Protein AF-Q7NQJ8-F1 (afdb_monomer_lite)

Structure (mmCIF, N/CA/C/O backbone):
data_AF-Q7NQJ8-F1
#
_entry.id   AF-Q7NQJ8-F1
#
loop_
_atom_site.group_PDB
_atom_site.id
_atom_site.type_symbol
_atom_site.label_atom_id
_atom_site.label_alt_id
_atom_site.label_comp_id
_atom_site.label_asym_id
_atom_site.label_entity_id
_atom_site.label_seq_id
_atom_site.pdbx_PDB_ins_code
_atom_site.Cartn_x
_atom_site.Cartn_y
_atom_site.Cartn_z
_atom_site.occupancy
_atom_site.B_iso_or_equiv
_atom_site.auth_seq_id
_atom_site.auth_comp_id
_atom_site.auth_asym_id
_atom_site.auth_atom_id
_atom_site.pdbx_PDB_model_num
ATOM 1 N N . MET A 1 1 ? -1.645 -11.258 14.894 1.00 43.47 1 MET A N 1
ATOM 2 C CA . MET A 1 1 ? -0.424 -10.487 14.584 1.00 43.47 1 MET A CA 1
ATOM 3 C C . MET A 1 1 ? -0.309 -10.428 13.069 1.00 43.47 1 MET A C 1
ATOM 5 O O . MET A 1 1 ? -0.039 -11.454 12.462 1.00 43.47 1 MET A O 1
ATOM 9 N N . THR A 1 2 ? -0.639 -9.294 12.450 1.00 52.19 2 THR A N 1
ATOM 10 C CA . THR A 1 2 ? -0.642 -9.164 10.982 1.00 52.19 2 THR A CA 1
ATOM 11 C C . THR A 1 2 ? 0.553 -8.316 10.576 1.00 52.19 2 THR A C 1
ATOM 13 O O . THR A 1 2 ? 0.562 -7.114 10.825 1.00 52.19 2 THR A O 1
ATOM 16 N N . GLN A 1 3 ? 1.571 -8.949 9.995 1.00 49.62 3 GLN A N 1
ATOM 17 C CA . GLN A 1 3 ? 2.757 -8.264 9.489 1.00 49.62 3 GLN A CA 1
ATOM 18 C C . GLN A 1 3 ? 2.508 -7.860 8.034 1.00 49.62 3 GLN A C 1
ATOM 20 O O . GLN A 1 3 ? 2.208 -8.704 7.192 1.00 49.62 3 GLN A O 1
ATOM 25 N N . ALA A 1 4 ? 2.625 -6.569 7.732 1.00 58.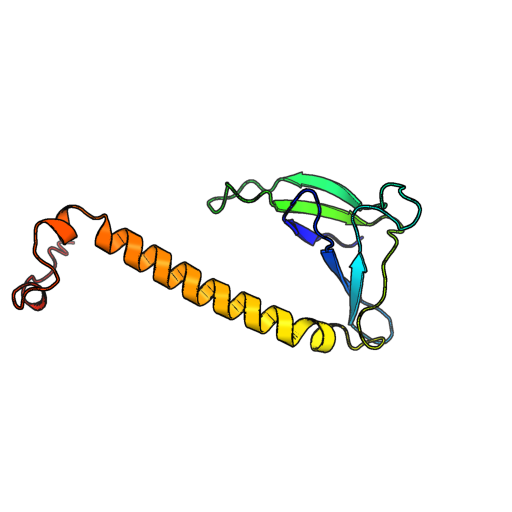66 4 ALA A N 1
ATOM 26 C CA . ALA A 1 4 ? 2.480 -6.048 6.375 1.00 58.66 4 ALA A CA 1
ATOM 27 C C . ALA A 1 4 ? 3.686 -5.177 6.003 1.00 58.66 4 ALA A C 1
ATOM 29 O O . ALA A 1 4 ? 4.263 -4.505 6.859 1.00 58.66 4 ALA A O 1
ATOM 30 N N . ALA A 1 5 ? 4.071 -5.209 4.725 1.00 57.00 5 ALA A N 1
ATOM 31 C CA . ALA A 1 5 ? 5.080 -4.317 4.166 1.00 57.00 5 ALA A CA 1
ATOM 32 C C . ALA A 1 5 ? 4.384 -3.072 3.605 1.00 57.00 5 ALA A C 1
ATOM 34 O O . ALA A 1 5 ? 3.651 -3.182 2.624 1.00 57.00 5 ALA A O 1
ATOM 35 N N . ILE A 1 6 ? 4.578 -1.909 4.231 1.00 64.62 6 ILE A N 1
ATOM 36 C CA . ILE A 1 6 ? 3.776 -0.713 3.932 1.00 64.62 6 ILE A CA 1
ATOM 37 C C . ILE A 1 6 ? 4.689 0.467 3.557 1.00 64.62 6 ILE A C 1
ATOM 39 O O . ILE A 1 6 ? 5.687 0.703 4.246 1.00 64.62 6 ILE A O 1
ATOM 43 N N . PRO A 1 7 ? 4.395 1.198 2.462 1.00 60.03 7 PRO A N 1
ATOM 44 C CA . PRO A 1 7 ? 5.085 2.441 2.152 1.00 60.03 7 PRO A CA 1
ATOM 45 C C . PRO A 1 7 ? 4.768 3.523 3.192 1.00 60.03 7 PRO A C 1
ATOM 47 O O . PRO A 1 7 ? 3.625 3.725 3.590 1.00 60.03 7 PRO A O 1
ATOM 50 N N . LEU A 1 8 ? 5.800 4.232 3.637 1.00 60.41 8 LEU A N 1
ATOM 51 C CA . LEU A 1 8 ? 5.707 5.288 4.637 1.00 60.41 8 LEU A CA 1
ATOM 52 C C . LEU A 1 8 ? 5.738 6.660 3.961 1.00 60.41 8 LEU A C 1
ATOM 54 O O . LEU A 1 8 ? 6.780 7.317 3.940 1.00 60.41 8 LEU A O 1
ATOM 58 N N . SER A 1 9 ? 4.598 7.141 3.465 1.00 58.97 9 SER A N 1
ATOM 59 C CA . SER A 1 9 ? 4.420 8.584 3.258 1.00 58.97 9 SER A CA 1
ATOM 60 C C . SER A 1 9 ? 3.752 9.224 4.475 1.00 58.97 9 SER A C 1
ATOM 62 O O . SER A 1 9 ? 3.029 8.596 5.251 1.00 58.97 9 SER A O 1
ATOM 64 N N . LYS A 1 10 ? 4.075 10.498 4.724 1.00 51.50 10 LYS A N 1
ATOM 65 C CA . LYS A 1 10 ? 3.760 11.183 5.989 1.00 51.50 10 LYS A CA 1
ATOM 66 C C . LYS A 1 10 ? 2.263 11.437 6.210 1.00 51.50 10 LYS A C 1
ATOM 68 O O . LYS A 1 10 ? 1.907 11.853 7.312 1.00 51.50 10 LYS A O 1
ATOM 73 N N . ARG A 1 11 ? 1.400 11.224 5.212 1.00 57.28 11 ARG A N 1
ATOM 74 C CA . ARG A 1 11 ? -0.023 11.601 5.287 1.00 57.28 11 ARG A CA 1
ATOM 75 C C . ARG A 1 11 ? -1.005 10.562 4.769 1.00 57.28 11 ARG A C 1
ATOM 77 O O . ARG A 1 11 ? -2.198 10.751 4.981 1.00 57.28 11 ARG A O 1
ATOM 84 N N . GLU A 1 12 ? -0.548 9.505 4.110 1.00 65.06 12 GLU A N 1
ATOM 85 C CA . GLU A 1 12 ? -1.480 8.604 3.443 1.00 65.06 12 GLU A CA 1
ATOM 86 C C . GLU A 1 12 ? -1.988 7.476 4.351 1.00 65.06 12 GLU A C 1
ATOM 88 O O . GLU A 1 12 ? -1.236 6.912 5.153 1.00 65.06 12 GLU A O 1
ATOM 93 N N . PRO A 1 13 ? -3.293 7.189 4.271 1.00 68.38 13 PRO A N 1
ATOM 94 C CA . PRO A 1 13 ? -3.908 6.061 4.942 1.00 68.38 13 PRO A CA 1
ATOM 95 C C . PRO A 1 13 ? -3.560 4.752 4.235 1.00 68.38 13 PRO A C 1
ATOM 97 O O . PRO A 1 13 ? -3.194 4.738 3.060 1.00 68.38 13 PRO A O 1
ATOM 100 N N . VAL A 1 14 ? -3.707 3.642 4.952 1.00 80.81 14 VAL A N 1
ATOM 101 C CA . VAL A 1 14 ? -3.335 2.320 4.448 1.00 80.81 14 VAL A CA 1
ATOM 102 C C . VAL A 1 14 ? -4.559 1.418 4.407 1.00 80.81 14 VAL A C 1
ATOM 104 O O . VAL A 1 14 ? -5.377 1.430 5.327 1.00 80.81 14 VAL A O 1
ATOM 107 N N . LEU A 1 15 ? -4.674 0.628 3.339 1.00 81.06 15 LEU A N 1
ATOM 108 C CA . LEU A 1 15 ? -5.638 -0.462 3.261 1.00 81.06 15 LEU A CA 1
ATOM 109 C C . LEU A 1 15 ? -5.012 -1.732 3.843 1.00 81.06 15 LEU A C 1
ATOM 111 O O . LEU A 1 15 ? -3.965 -2.181 3.374 1.00 81.06 15 LEU A O 1
ATOM 115 N N . TRP A 1 16 ? -5.658 -2.320 4.846 1.00 83.44 16 TRP A N 1
ATOM 116 C CA . TRP A 1 16 ? -5.262 -3.599 5.428 1.00 83.44 16 TRP A CA 1
ATOM 117 C C . TRP A 1 16 ? -6.264 -4.690 5.094 1.00 83.44 16 TRP A C 1
ATOM 119 O O . TRP A 1 16 ? -7.469 -4.519 5.260 1.00 83.44 16 TRP A O 1
ATOM 129 N N . ALA A 1 17 ? -5.744 -5.842 4.684 1.00 84.25 17 ALA A N 1
ATOM 130 C CA . ALA A 1 17 ? -6.517 -7.068 4.621 1.00 84.25 17 ALA A CA 1
ATOM 131 C C . ALA A 1 17 ? -6.421 -7.803 5.963 1.00 84.25 17 ALA A C 1
ATOM 133 O O . ALA A 1 17 ? -5.327 -7.980 6.507 1.00 84.25 17 ALA A O 1
ATOM 134 N N . GLN A 1 18 ? -7.559 -8.255 6.477 1.00 84.75 18 GLN A N 1
ATOM 135 C CA . GLN A 1 18 ? -7.635 -9.092 7.668 1.00 84.75 18 GLN A CA 1
ATOM 136 C C . GLN A 1 18 ? -8.557 -10.275 7.397 1.00 84.75 18 GLN A C 1
ATOM 138 O O . GLN A 1 18 ? -9.639 -10.112 6.834 1.00 84.75 18 GLN A O 1
ATOM 143 N N . GLN A 1 19 ? -8.132 -11.464 7.816 1.00 85.00 19 GLN A N 1
ATOM 144 C CA . GLN A 1 19 ? -8.984 -12.643 7.772 1.00 85.00 19 GLN A CA 1
ATOM 145 C C . GLN A 1 19 ? -10.032 -12.573 8.886 1.00 85.00 19 GLN A C 1
ATOM 147 O O . GLN A 1 19 ? -9.688 -12.309 10.039 1.00 85.00 19 GLN A O 1
ATOM 152 N N . ARG A 1 20 ? -11.291 -12.831 8.535 1.00 84.56 20 ARG A N 1
ATOM 153 C CA . ARG A 1 20 ? -12.414 -12.997 9.461 1.00 84.56 20 ARG A CA 1
ATOM 154 C C . ARG A 1 20 ? -13.103 -14.339 9.207 1.00 84.56 20 ARG A C 1
ATOM 156 O O . ARG A 1 20 ? -12.814 -15.001 8.208 1.00 84.56 20 ARG A O 1
ATOM 163 N N . ASP A 1 21 ? -14.010 -14.726 10.099 1.00 86.50 21 ASP A N 1
ATOM 164 C CA . ASP A 1 21 ? -14.765 -15.984 9.999 1.00 86.50 21 ASP A CA 1
ATOM 165 C C . ASP A 1 21 ? -15.619 -16.056 8.721 1.00 86.50 21 ASP A C 1
ATOM 167 O O . ASP A 1 21 ? -15.780 -17.116 8.124 1.00 86.50 21 ASP A O 1
ATOM 171 N N . ASP A 1 22 ? -16.113 -14.907 8.263 1.00 84.81 22 ASP A N 1
ATOM 172 C CA . ASP A 1 22 ? -16.902 -14.716 7.045 1.00 84.81 22 ASP A CA 1
ATOM 173 C C . ASP A 1 22 ? -16.049 -14.501 5.778 1.00 84.81 22 ASP A C 1
ATOM 175 O O . ASP A 1 22 ? -16.587 -14.310 4.687 1.00 84.81 22 ASP A O 1
ATOM 179 N N . GLY A 1 23 ? -14.718 -14.558 5.898 1.00 87.38 23 GLY A N 1
ATOM 180 C CA . GLY A 1 23 ? -13.765 -14.388 4.802 1.00 87.38 23 GLY A CA 1
ATOM 181 C C . GLY A 1 23 ? -12.859 -13.158 4.953 1.00 87.38 23 GLY A C 1
ATOM 182 O O . GLY A 1 23 ? -12.886 -12.459 5.967 1.00 87.38 23 GLY A O 1
ATOM 183 N N . PRO A 1 24 ? -12.004 -12.877 3.956 1.00 89.88 24 PRO A N 1
ATOM 184 C CA . PRO A 1 24 ? -11.097 -11.739 4.010 1.00 89.88 24 PRO A CA 1
ATOM 185 C C . PRO A 1 24 ? -11.872 -10.421 3.911 1.00 89.88 24 PRO A C 1
ATOM 187 O O . PRO A 1 24 ? -12.669 -10.219 2.995 1.00 89.88 24 PRO A O 1
ATOM 190 N N . ALA A 1 25 ? -11.588 -9.491 4.817 1.00 91.00 25 ALA A N 1
ATOM 191 C CA . ALA A 1 25 ? -12.146 -8.143 4.840 1.00 91.00 25 ALA A CA 1
ATOM 192 C C . ALA A 1 25 ? -11.051 -7.094 4.598 1.00 91.00 25 ALA A C 1
ATOM 194 O O . ALA A 1 25 ? -9.88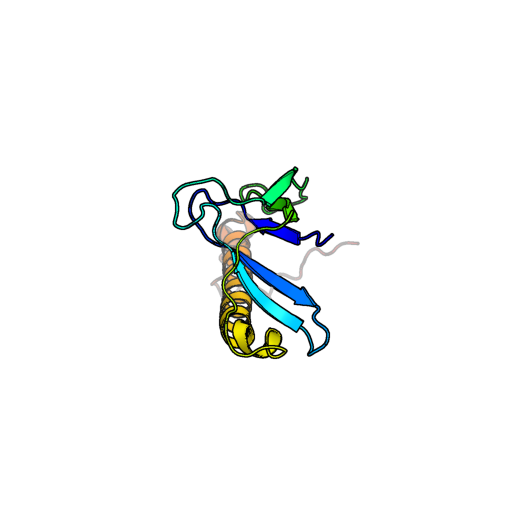4 -7.306 4.938 1.00 91.00 25 ALA A O 1
ATOM 195 N N . CYS A 1 26 ? -11.430 -5.965 3.998 1.00 92.56 26 CYS A N 1
ATOM 196 C CA . CYS A 1 26 ? -10.536 -4.837 3.752 1.00 92.56 26 CYS A CA 1
ATOM 197 C C . CYS A 1 26 ? -10.891 -3.677 4.684 1.00 92.56 26 CYS A C 1
ATOM 199 O O . CYS A 1 26 ? -12.059 -3.317 4.811 1.00 92.56 26 CYS A O 1
ATOM 201 N N . PHE A 1 27 ? -9.886 -3.079 5.314 1.00 91.94 27 PHE A N 1
ATOM 202 C CA . PHE A 1 27 ? -10.050 -1.962 6.232 1.00 91.94 27 PHE A CA 1
ATOM 203 C C . PHE A 1 27 ? -9.212 -0.771 5.798 1.00 91.94 27 PHE A C 1
ATOM 205 O O . PHE A 1 27 ? -8.022 -0.902 5.520 1.00 91.94 27 PHE A O 1
ATOM 212 N N . TYR A 1 28 ? -9.819 0.405 5.821 1.00 91.56 28 TYR A N 1
ATOM 213 C CA . TYR A 1 28 ? -9.131 1.682 5.791 1.00 91.56 28 TYR A CA 1
ATOM 214 C C . TYR A 1 28 ? -8.614 2.015 7.186 1.00 91.56 28 TYR A C 1
ATOM 216 O O . TYR A 1 28 ? -9.393 2.161 8.127 1.00 91.56 28 TYR A O 1
ATOM 224 N N . VAL A 1 29 ? -7.302 2.165 7.326 1.00 91.75 29 VAL A N 1
ATOM 225 C CA . VAL A 1 29 ? -6.662 2.425 8.615 1.00 91.75 29 VAL A CA 1
ATOM 226 C C . VAL A 1 29 ? -5.762 3.651 8.475 1.00 91.75 29 VAL A C 1
ATOM 228 O O . VAL A 1 29 ? -4.679 3.588 7.879 1.00 91.75 29 VAL A O 1
ATOM 231 N N . PRO A 1 30 ? -6.192 4.805 9.001 1.00 90.19 30 PRO A N 1
ATOM 232 C CA . PRO A 1 30 ? -5.382 6.004 8.960 1.00 90.19 30 PRO A CA 1
ATOM 233 C C . PRO A 1 30 ? -4.276 5.951 10.015 1.00 90.19 30 PRO A C 1
ATOM 235 O O . PRO A 1 30 ? -4.383 5.289 11.051 1.00 90.19 30 PRO A O 1
ATOM 238 N N . ARG A 1 31 ? -3.216 6.726 9.777 1.00 86.31 31 ARG A N 1
ATOM 239 C CA . ARG A 1 31 ? -2.131 6.929 10.748 1.00 86.31 31 ARG A CA 1
ATOM 240 C C . ARG A 1 31 ? -2.597 7.655 12.013 1.00 86.31 31 ARG A C 1
ATOM 242 O O . ARG A 1 31 ? -2.088 7.384 13.100 1.00 86.31 31 ARG A O 1
ATOM 249 N N . TRP A 1 32 ? -3.531 8.584 11.852 1.00 89.19 32 TRP A N 1
ATOM 250 C CA . TRP A 1 32 ? -4.131 9.365 12.927 1.00 89.19 32 TRP A CA 1
ATOM 251 C C . TRP A 1 32 ? -5.603 9.009 13.018 1.00 89.19 32 TRP A C 1
ATOM 253 O O . TRP A 1 32 ? -6.282 8.898 11.997 1.00 89.19 32 TRP A O 1
ATOM 263 N N . ARG A 1 33 ? -6.080 8.800 14.236 1.00 90.12 33 ARG A N 1
ATOM 264 C CA . ARG A 1 33 ? -7.491 8.556 14.502 1.00 90.12 33 ARG A CA 1
ATOM 265 C C . ARG A 1 33 ? -8.289 9.859 14.318 1.00 90.12 33 ARG A C 1
ATOM 267 O O . ARG A 1 33 ? -7.699 10.941 14.349 1.00 90.12 33 ARG A O 1
ATOM 274 N N . PRO A 1 34 ? -9.621 9.784 14.148 1.00 89.38 34 PRO A N 1
ATOM 275 C CA . PRO A 1 34 ? -10.470 10.974 14.039 1.00 89.38 34 PRO A CA 1
ATOM 276 C C . PRO A 1 34 ? -10.381 11.919 15.248 1.00 89.38 34 PRO A C 1
ATOM 278 O O . PRO A 1 34 ? -10.609 13.114 15.108 1.00 89.38 34 PRO A O 1
ATOM 281 N N . ASP A 1 35 ? -10.014 11.389 16.418 1.00 91.81 35 ASP A N 1
ATOM 282 C CA . ASP A 1 35 ? -9.779 12.146 17.655 1.00 91.81 35 ASP A CA 1
ATOM 283 C C . ASP A 1 35 ? -8.420 12.884 17.686 1.00 91.81 35 ASP A C 1
ATOM 285 O O . ASP A 1 35 ? -8.095 13.550 18.666 1.00 91.81 35 ASP A O 1
ATOM 289 N N . GLY A 1 36 ? -7.608 12.765 16.630 1.00 89.31 36 GLY A N 1
ATOM 290 C CA . GLY A 1 36 ? -6.277 13.365 16.527 1.00 89.31 36 GLY A CA 1
ATOM 291 C C . GLY A 1 36 ? -5.164 12.573 17.220 1.00 89.31 36 GLY A C 1
ATOM 292 O O . GLY A 1 36 ? -3.990 12.917 17.070 1.00 89.31 36 GLY A O 1
ATOM 293 N N . SER A 1 37 ? -5.484 11.493 17.935 1.00 91.56 37 SER A N 1
ATOM 294 C CA . SER A 1 37 ? -4.486 10.615 18.544 1.00 91.56 37 SER A CA 1
ATOM 295 C C . SER A 1 37 ? -3.811 9.717 17.500 1.00 91.56 37 SER A C 1
ATOM 297 O O . SER A 1 37 ? -4.335 9.450 16.411 1.00 91.56 37 SER A O 1
ATOM 299 N N . ARG A 1 38 ? -2.596 9.249 17.803 1.00 88.38 38 ARG A N 1
ATOM 300 C CA . ARG A 1 38 ? -1.866 8.342 16.909 1.00 88.38 38 ARG A CA 1
ATOM 301 C C . ARG A 1 38 ? -2.535 6.970 16.920 1.00 88.38 38 ARG A C 1
ATOM 303 O O . ARG A 1 38 ? -2.762 6.400 17.983 1.00 88.38 38 ARG A O 1
ATOM 310 N N . ASN A 1 39 ? -2.800 6.416 15.740 1.00 91.19 39 ASN A N 1
ATOM 311 C CA . ASN A 1 39 ? -3.360 5.077 15.644 1.00 91.19 39 ASN A CA 1
ATOM 312 C C . ASN A 1 39 ? -2.324 4.017 16.047 1.00 91.19 39 ASN A C 1
ATOM 314 O O . ASN A 1 39 ? -1.116 4.215 15.890 1.00 91.19 39 ASN A O 1
ATOM 318 N N . ALA A 1 40 ? -2.799 2.884 16.552 1.00 91.38 40 ALA A N 1
ATOM 319 C CA . ALA A 1 40 ? -1.974 1.847 17.162 1.00 91.38 40 ALA A CA 1
ATOM 320 C C . ALA A 1 40 ? -1.331 0.912 16.117 1.00 91.38 40 ALA A C 1
ATOM 322 O O . ALA A 1 40 ? -1.518 -0.304 16.109 1.00 91.38 40 ALA A O 1
ATOM 323 N N . VAL A 1 41 ? -0.569 1.524 15.211 1.00 89.06 41 VAL A N 1
ATOM 324 C CA . VAL A 1 41 ? 0.262 0.871 14.200 1.00 89.06 41 VAL A CA 1
ATOM 325 C C . VAL A 1 41 ? 1.722 1.098 14.583 1.00 89.06 41 VAL A C 1
ATOM 327 O O . VAL A 1 41 ? 2.256 2.209 14.456 1.00 89.06 41 VAL A O 1
ATOM 330 N N . ALA A 1 42 ? 2.363 0.042 15.068 1.00 87.69 42 ALA A N 1
ATOM 331 C CA . ALA A 1 42 ? 3.762 0.038 15.456 1.00 87.69 42 ALA A CA 1
ATOM 332 C C . ALA A 1 42 ? 4.638 -0.312 14.251 1.00 87.69 42 ALA A C 1
ATOM 334 O O . ALA A 1 42 ? 4.419 -1.308 13.567 1.00 87.69 42 ALA A O 1
ATOM 335 N N . MET A 1 43 ? 5.639 0.521 13.983 1.00 87.31 43 MET A N 1
ATOM 336 C CA . MET A 1 43 ? 6.652 0.236 12.973 1.00 87.31 43 MET A CA 1
ATOM 337 C C . MET A 1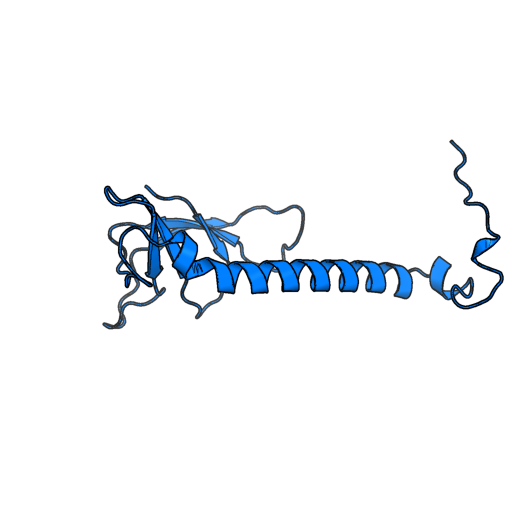 43 ? 7.809 -0.497 13.634 1.00 87.31 43 MET A C 1
ATOM 339 O O . MET A 1 43 ? 8.387 0.025 14.581 1.00 87.31 43 MET A O 1
ATOM 343 N N . GLN A 1 44 ? 8.159 -1.660 13.096 1.00 91.19 44 GLN A N 1
ATOM 344 C CA . GLN A 1 44 ? 9.234 -2.489 13.629 1.00 91.19 44 GLN A CA 1
ATOM 345 C C . GLN A 1 44 ? 10.570 -2.107 12.992 1.00 91.19 44 GLN A C 1
ATOM 347 O O . GLN A 1 44 ? 11.514 -1.720 13.674 1.00 91.19 44 GLN A O 1
ATOM 352 N N . ARG A 1 45 ? 10.644 -2.155 11.656 1.00 89.44 45 ARG A N 1
ATOM 353 C CA . ARG A 1 45 ? 11.870 -1.832 10.910 1.00 89.44 45 ARG A CA 1
ATOM 354 C C . ARG A 1 45 ? 11.596 -1.380 9.483 1.00 89.44 45 ARG A C 1
ATOM 356 O O . ARG A 1 45 ? 10.542 -1.681 8.925 1.00 89.44 45 ARG A O 1
ATOM 363 N N . LEU A 1 46 ? 12.569 -0.698 8.878 1.00 91.50 46 LEU A N 1
ATOM 364 C CA . LEU A 1 46 ? 12.615 -0.496 7.428 1.00 91.50 46 LEU A CA 1
ATOM 365 C C . LEU A 1 46 ? 13.203 -1.726 6.739 1.00 91.50 46 LEU A C 1
ATOM 367 O O . LEU A 1 46 ? 14.058 -2.420 7.289 1.00 91.50 46 LEU A O 1
ATOM 371 N N . LYS A 1 47 ? 12.733 -1.986 5.522 1.00 88.31 47 LYS A N 1
ATOM 372 C CA . LYS A 1 47 ? 13.310 -2.994 4.641 1.00 88.31 47 LYS A CA 1
ATOM 373 C C . LYS A 1 47 ? 14.637 -2.479 4.093 1.00 88.31 47 LYS A C 1
ATOM 375 O O . LYS A 1 47 ? 14.687 -1.371 3.562 1.00 88.31 47 LYS A O 1
ATOM 380 N N . ASP A 1 48 ? 15.657 -3.323 4.166 1.00 93.81 48 ASP A N 1
ATOM 381 C CA . ASP A 1 48 ? 16.856 -3.176 3.351 1.00 93.81 48 ASP A CA 1
ATOM 382 C C . ASP A 1 48 ? 16.560 -3.745 1.958 1.00 93.81 48 ASP A C 1
ATOM 384 O O . ASP A 1 48 ? 16.099 -4.884 1.837 1.00 93.81 48 ASP A O 1
ATOM 388 N N . LYS A 1 49 ? 16.685 -2.920 0.916 1.00 89.38 49 LYS A N 1
ATOM 389 C CA . LYS A 1 49 ? 16.174 -3.228 -0.425 1.00 89.38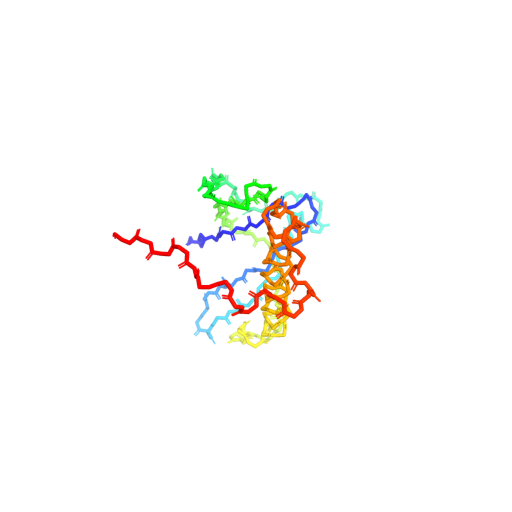 49 LYS A CA 1
ATOM 390 C C . LYS A 1 49 ? 17.290 -3.158 -1.453 1.00 89.38 49 LYS A C 1
ATOM 392 O O . LYS A 1 49 ? 18.058 -2.208 -1.472 1.00 89.38 49 LYS A O 1
ATOM 397 N N . VAL A 1 50 ? 17.287 -4.111 -2.385 1.00 96.62 50 VAL A N 1
ATOM 398 C CA . VAL A 1 50 ? 18.197 -4.128 -3.546 1.00 96.62 50 VAL A CA 1
ATOM 399 C C . VAL A 1 50 ? 17.941 -2.972 -4.527 1.00 96.62 50 VAL A C 1
ATOM 401 O O . VAL A 1 50 ? 18.824 -2.568 -5.272 1.00 96.62 50 VAL A O 1
ATOM 404 N N . GLY A 1 51 ? 16.724 -2.426 -4.527 1.00 92.94 51 GLY A N 1
ATOM 405 C CA . GLY A 1 51 ? 16.312 -1.313 -5.374 1.00 92.94 51 GLY A CA 1
ATOM 406 C C . GLY A 1 51 ? 15.096 -0.598 -4.797 1.00 92.94 51 GLY A C 1
ATOM 407 O O . GLY A 1 51 ? 14.594 -0.951 -3.727 1.00 92.94 51 GLY A O 1
ATOM 408 N N . ASN A 1 52 ? 14.601 0.426 -5.498 1.00 91.25 52 ASN A N 1
ATOM 409 C CA . ASN A 1 52 ? 13.511 1.276 -4.999 1.00 91.25 52 ASN A CA 1
ATOM 410 C C . ASN A 1 52 ? 13.820 1.869 -3.601 1.00 91.25 52 ASN A C 1
ATOM 412 O O . ASN A 1 52 ? 12.920 2.032 -2.778 1.00 91.25 52 ASN A O 1
ATOM 416 N N . CYS A 1 53 ? 15.097 2.134 -3.293 1.00 92.31 53 CYS A N 1
ATOM 417 C CA . CYS A 1 53 ? 15.560 2.555 -1.962 1.00 92.31 53 CYS A CA 1
ATOM 418 C C . CYS A 1 53 ? 15.082 3.960 -1.575 1.00 92.31 53 CYS A C 1
ATOM 420 O O . CYS A 1 53 ? 15.017 4.284 -0.395 1.00 92.31 53 CYS A O 1
ATOM 422 N N . SER A 1 54 ? 14.694 4.770 -2.563 1.00 89.38 54 SER A N 1
ATOM 423 C CA . SER A 1 54 ? 14.051 6.070 -2.358 1.00 89.38 54 SER A CA 1
ATOM 424 C C . SER A 1 54 ? 12.663 5.959 -1.717 1.00 89.38 54 SER A C 1
ATOM 426 O O . SER A 1 54 ? 12.216 6.899 -1.064 1.00 89.38 54 SER A O 1
ATOM 428 N N . ASN A 1 55 ? 11.979 4.822 -1.868 1.00 88.25 55 ASN A N 1
ATOM 429 C CA . ASN A 1 55 ? 10.706 4.564 -1.206 1.00 88.25 55 ASN A CA 1
ATOM 430 C C . ASN A 1 55 ? 10.949 4.003 0.206 1.00 88.25 55 ASN A C 1
ATOM 432 O O . ASN A 1 55 ? 11.669 3.023 0.362 1.00 88.25 55 ASN A O 1
ATOM 436 N N . ALA A 1 56 ? 10.338 4.546 1.253 1.00 88.25 56 ALA A N 1
ATOM 437 C CA . ALA A 1 56 ? 10.474 3.982 2.596 1.00 88.25 56 ALA A CA 1
ATOM 438 C C . ALA A 1 56 ? 9.458 2.848 2.786 1.00 88.25 56 ALA A C 1
ATOM 440 O O . ALA A 1 56 ? 8.265 3.105 2.887 1.00 88.25 56 ALA A O 1
ATOM 441 N N . SER A 1 57 ? 9.907 1.592 2.831 1.00 87.88 57 SER A N 1
ATOM 442 C CA . SER A 1 57 ? 9.031 0.429 3.047 1.00 87.88 57 SER A CA 1
ATOM 443 C C . SER A 1 57 ? 9.327 -0.185 4.411 1.00 87.88 57 SER A C 1
ATOM 445 O O . SER A 1 57 ? 10.487 -0.487 4.687 1.00 87.88 57 SER A O 1
ATOM 447 N N . SER A 1 58 ? 8.317 -0.380 5.257 1.00 88.00 58 SER A N 1
ATOM 448 C CA . SER A 1 58 ? 8.498 -0.898 6.619 1.00 88.00 58 SER A CA 1
ATOM 449 C C . SER A 1 58 ? 7.737 -2.181 6.897 1.00 88.00 58 SER A C 1
ATOM 45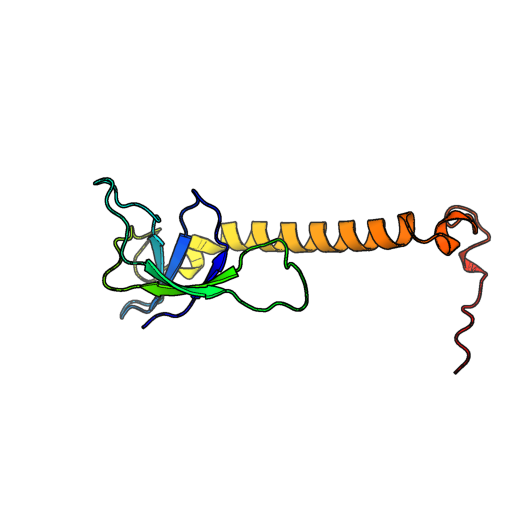1 O O . SER A 1 58 ? 6.735 -2.473 6.257 1.00 88.00 58 SER A O 1
ATOM 453 N N . GLU A 1 59 ? 8.212 -2.928 7.889 1.00 88.19 59 GLU A N 1
ATOM 454 C CA . GLU A 1 59 ? 7.426 -3.931 8.601 1.00 88.19 59 GLU A CA 1
ATOM 455 C C . GLU A 1 59 ? 6.661 -3.254 9.731 1.00 88.19 59 GLU A C 1
ATOM 457 O O . GLU A 1 59 ? 7.240 -2.488 10.511 1.00 88.19 59 GLU A O 1
ATOM 462 N N . VAL A 1 60 ? 5.365 -3.532 9.810 1.00 87.31 60 VAL A N 1
ATOM 463 C CA . VAL A 1 60 ? 4.485 -2.944 10.818 1.00 87.31 60 VAL A CA 1
ATOM 464 C C . VAL A 1 60 ? 3.599 -3.997 11.473 1.00 87.31 60 VAL A C 1
ATOM 466 O O . VAL A 1 60 ? 3.280 -5.018 10.864 1.00 87.31 60 VAL A O 1
ATOM 469 N N . GLU A 1 61 ? 3.181 -3.699 12.697 1.00 88.69 61 GLU A N 1
ATOM 470 C CA . GLU A 1 61 ? 2.228 -4.465 13.492 1.00 88.69 61 GLU A CA 1
ATOM 471 C C . GLU A 1 61 ? 1.068 -3.568 13.924 1.00 88.69 61 GLU A C 1
ATOM 473 O O . GLU A 1 61 ? 1.252 -2.393 14.246 1.00 88.69 61 GLU A O 1
ATOM 478 N N . SER A 1 62 ? -0.140 -4.125 13.934 1.00 86.38 62 SER A N 1
ATOM 479 C CA . SER A 1 62 ? -1.343 -3.459 14.432 1.00 86.38 62 SER A CA 1
ATOM 480 C C . SER A 1 62 ? -1.731 -4.027 15.797 1.00 86.38 62 SER A C 1
ATOM 482 O O . SER A 1 62 ? -1.963 -5.235 15.907 1.00 86.38 62 SER A O 1
ATOM 484 N N . HIS A 1 63 ? -1.866 -3.165 16.802 1.00 89.38 63 HIS A N 1
ATOM 485 C CA . HIS A 1 63 ? -2.322 -3.529 18.147 1.00 89.38 63 HIS A CA 1
ATOM 486 C C . HIS A 1 63 ? -3.633 -2.798 18.429 1.00 89.38 63 HIS A C 1
ATOM 488 O O . HIS A 1 63 ? -3.605 -1.626 18.781 1.00 89.38 63 HIS A O 1
ATOM 494 N N . ASP A 1 64 ? -4.777 -3.443 18.194 1.00 89.19 64 ASP A N 1
ATOM 495 C CA . ASP A 1 64 ? -6.100 -2.805 18.323 1.00 89.19 64 ASP A CA 1
ATOM 496 C C . ASP A 1 64 ? -6.185 -1.459 17.572 1.00 89.19 64 ASP A C 1
ATOM 498 O O . ASP A 1 64 ? -6.664 -0.430 18.064 1.00 89.19 64 ASP A O 1
ATOM 502 N N . ALA A 1 65 ? -5.643 -1.457 16.349 1.00 90.56 65 ALA A N 1
ATOM 503 C CA . ALA A 1 65 ? -5.677 -0.299 15.471 1.00 90.56 65 ALA A CA 1
ATOM 504 C C . ALA A 1 65 ? -7.119 -0.012 15.037 1.00 90.56 65 ALA A C 1
ATOM 506 O O . ALA A 1 65 ? -7.867 -0.909 14.652 1.00 90.56 65 ALA A O 1
ATOM 507 N N . TRP A 1 66 ? -7.496 1.263 15.062 1.00 92.19 66 TRP A N 1
ATOM 508 C CA . TRP A 1 66 ? -8.800 1.702 14.584 1.00 92.19 66 TRP A CA 1
ATOM 509 C C . TRP A 1 66 ? -8.832 1.660 13.057 1.00 92.19 66 TRP A C 1
ATOM 511 O O . TRP A 1 66 ? -7.954 2.239 12.416 1.00 92.19 66 TRP A O 1
ATOM 521 N N . GLY A 1 67 ? -9.845 1.020 12.480 1.00 91.69 67 GLY A N 1
ATOM 522 C CA . GLY A 1 67 ? -10.031 0.927 11.038 1.00 91.69 67 GLY A CA 1
ATOM 523 C C . GLY A 1 67 ? -11.504 0.956 10.647 1.00 91.69 67 GLY A C 1
ATOM 524 O O . GLY A 1 67 ? -12.371 0.571 11.429 1.00 91.69 67 GLY A O 1
ATOM 525 N N . VAL A 1 68 ? -11.779 1.404 9.426 1.00 92.44 68 VAL A N 1
ATOM 526 C CA . VAL A 1 68 ? -13.117 1.443 8.826 1.00 92.44 68 VAL A CA 1
ATOM 527 C C . VAL A 1 68 ? -13.216 0.335 7.793 1.00 92.44 68 VAL A C 1
ATOM 529 O O . VAL A 1 68 ? -12.356 0.239 6.921 1.00 92.44 68 VAL A O 1
ATOM 532 N N . LEU A 1 69 ? -14.247 -0.503 7.882 1.00 92.69 69 LEU A N 1
ATOM 533 C CA . LEU A 1 69 ? -14.507 -1.531 6.877 1.00 92.69 69 LEU A CA 1
ATOM 534 C C . LEU A 1 69 ? -14.774 -0.878 5.512 1.00 92.69 69 LEU A C 1
ATOM 536 O O . LEU A 1 69 ? -15.560 0.064 5.418 1.00 92.69 69 LEU A O 1
ATOM 540 N N . ILE A 1 70 ? -14.128 -1.388 4.467 1.00 91.50 70 ILE A N 1
ATOM 541 C CA . ILE A 1 70 ? -14.353 -0.980 3.081 1.00 91.50 70 ILE A CA 1
ATOM 542 C C . ILE A 1 70 ? -15.080 -2.104 2.349 1.00 91.50 70 ILE A C 1
ATOM 544 O O . ILE A 1 70 ? -14.565 -3.217 2.231 1.00 91.50 70 ILE A O 1
ATOM 548 N N . GLY A 1 71 ? -16.264 -1.778 1.830 1.00 89.31 71 GLY A N 1
ATOM 549 C CA . GLY A 1 71 ? -17.162 -2.742 1.203 1.00 89.31 71 GLY A CA 1
ATOM 550 C C . GLY A 1 71 ? -17.876 -3.627 2.223 1.00 89.31 71 GLY A C 1
ATOM 551 O O . GLY A 1 71 ? -18.004 -3.273 3.396 1.00 89.31 71 GLY A O 1
ATOM 552 N N . ASP A 1 72 ? -18.344 -4.781 1.755 1.00 90.94 72 ASP A N 1
ATOM 553 C CA . ASP A 1 72 ? -19.103 -5.718 2.579 1.00 90.94 72 ASP A CA 1
ATOM 554 C C . ASP A 1 72 ? -18.188 -6.664 3.383 1.00 90.94 72 ASP A C 1
ATOM 556 O O . ASP A 1 72 ? -17.091 -7.019 2.922 1.00 90.94 72 ASP A O 1
ATOM 560 N N . PRO A 1 73 ? -18.637 -7.133 4.564 1.00 87.69 73 PRO A N 1
ATOM 561 C CA . PRO A 1 73 ? -17.958 -8.191 5.311 1.00 87.69 73 PRO A CA 1
ATOM 562 C C . PRO A 1 73 ? -17.683 -9.427 4.430 1.00 87.69 73 PRO A C 1
ATOM 564 O O . PRO A 1 73 ? -18.478 -9.774 3.557 1.00 87.69 73 PRO A O 1
ATOM 567 N N . GLY A 1 74 ? -16.501 -10.034 4.578 1.00 89.12 74 GLY A N 1
ATOM 568 C CA . GLY A 1 74 ? -16.057 -11.174 3.760 1.00 89.12 74 GLY A CA 1
ATOM 569 C C . GLY A 1 74 ? -15.743 -10.873 2.282 1.00 89.12 74 GLY A C 1
ATOM 570 O O . GLY A 1 74 ? -15.295 -11.758 1.548 1.00 89.12 74 GLY A O 1
ATOM 571 N N . ARG A 1 75 ? -15.944 -9.633 1.808 1.00 91.06 75 ARG A N 1
ATOM 572 C CA . ARG A 1 75 ? -15.758 -9.219 0.400 1.00 91.06 75 ARG A CA 1
ATOM 573 C C . ARG A 1 75 ? -14.567 -8.275 0.204 1.00 91.06 75 ARG A C 1
ATOM 575 O O . ARG A 1 75 ? -14.549 -7.465 -0.723 1.00 91.06 75 ARG A O 1
ATOM 582 N N . GLY A 1 76 ? -13.521 -8.428 1.014 1.00 90.75 76 GLY A N 1
ATOM 583 C CA . GLY A 1 76 ? -12.325 -7.583 0.976 1.00 90.75 76 GLY A CA 1
ATOM 584 C C . GLY A 1 76 ? -11.534 -7.653 -0.335 1.00 90.75 76 GLY A C 1
ATOM 585 O O . GLY A 1 76 ? -10.995 -6.641 -0.769 1.00 90.75 76 GLY A O 1
ATOM 586 N N . ILE A 1 77 ? -11.486 -8.813 -1.002 1.00 90.94 77 ILE A N 1
ATOM 587 C CA . ILE A 1 77 ? -10.801 -8.957 -2.303 1.00 90.94 77 ILE A CA 1
ATOM 588 C C . ILE A 1 77 ? -11.512 -8.140 -3.403 1.00 90.94 77 ILE A C 1
ATOM 590 O O . ILE A 1 77 ? -10.854 -7.316 -4.041 1.00 90.94 77 ILE A O 1
ATOM 594 N N . PRO A 1 78 ? -12.834 -8.307 -3.624 1.00 92.06 78 PRO A N 1
ATOM 595 C CA . PRO A 1 78 ? -13.593 -7.441 -4.525 1.00 92.06 78 PRO A CA 1
ATOM 596 C C . PRO A 1 78 ? -13.435 -5.950 -4.220 1.00 92.06 78 PRO A C 1
ATOM 598 O O . PRO A 1 78 ? -13.322 -5.161 -5.152 1.00 92.06 78 PRO A O 1
ATOM 601 N N . ALA A 1 79 ? -13.370 -5.572 -2.940 1.00 91.12 79 ALA A N 1
ATOM 602 C CA . ALA A 1 79 ? -13.272 -4.174 -2.527 1.00 91.12 79 ALA A CA 1
ATOM 603 C C . ALA A 1 79 ? -11.996 -3.461 -3.022 1.00 91.12 79 ALA A C 1
ATOM 605 O O . ALA A 1 79 ? -12.001 -2.242 -3.166 1.00 91.12 79 ALA A O 1
ATOM 606 N N . ILE A 1 80 ? -10.913 -4.195 -3.312 1.00 91.50 80 ILE A N 1
ATOM 607 C CA . ILE A 1 80 ? -9.629 -3.615 -3.753 1.00 91.50 80 ILE A CA 1
ATOM 608 C C . ILE A 1 80 ? -9.268 -3.930 -5.207 1.00 91.50 80 ILE A C 1
ATOM 610 O O . ILE A 1 80 ? -8.208 -3.516 -5.677 1.00 91.50 80 ILE A O 1
ATOM 614 N N . ILE A 1 81 ? -10.096 -4.686 -5.932 1.00 93.31 81 ILE A N 1
ATOM 615 C CA . ILE A 1 81 ? -9.700 -5.236 -7.236 1.00 93.31 81 ILE A CA 1
ATOM 616 C C . ILE A 1 81 ? -9.494 -4.152 -8.301 1.00 93.31 81 ILE A C 1
ATOM 618 O O . ILE A 1 81 ? -8.593 -4.250 -9.138 1.00 93.31 81 ILE A O 1
ATOM 622 N N . GLU A 1 82 ? -10.284 -3.085 -8.230 1.00 91.56 82 GLU A N 1
ATOM 623 C CA . GLU A 1 82 ? -10.154 -1.923 -9.104 1.00 91.56 82 GLU A CA 1
ATOM 624 C C . GLU A 1 82 ? -8.844 -1.175 -8.820 1.00 91.56 82 GLU A C 1
ATOM 626 O O . GLU A 1 82 ? -8.034 -0.958 -9.722 1.00 91.56 82 GLU A O 1
ATOM 631 N N . MET A 1 83 ? -8.554 -0.898 -7.545 1.00 92.88 83 MET A N 1
ATOM 632 C CA . MET A 1 83 ? -7.281 -0.307 -7.122 1.00 92.88 83 MET A CA 1
ATOM 633 C C . MET A 1 83 ? -6.086 -1.166 -7.560 1.00 92.88 83 MET A C 1
ATOM 635 O O . MET A 1 83 ? -5.109 -0.643 -8.103 1.00 92.88 83 MET A O 1
ATOM 639 N N . ALA A 1 84 ? -6.169 -2.491 -7.401 1.00 93.19 84 ALA A N 1
ATOM 640 C CA . ALA A 1 84 ? -5.139 -3.428 -7.850 1.00 93.19 84 ALA A CA 1
ATOM 641 C C . ALA A 1 84 ? -4.915 -3.367 -9.368 1.00 93.19 84 ALA A C 1
ATOM 643 O O . ALA A 1 84 ? -3.782 -3.507 -9.832 1.00 93.19 84 ALA A O 1
ATOM 644 N N . THR A 1 85 ? -5.969 -3.123 -10.146 1.00 96.31 85 THR A N 1
ATOM 645 C CA . THR A 1 85 ? -5.875 -2.945 -11.600 1.00 96.31 85 THR A CA 1
ATOM 646 C C . THR A 1 85 ? -5.074 -1.693 -11.953 1.00 96.31 85 THR A C 1
ATOM 648 O O . THR A 1 85 ? -4.138 -1.778 -12.750 1.00 96.31 85 THR A O 1
ATOM 651 N N . TYR A 1 86 ? -5.342 -0.563 -11.295 1.00 95.69 86 TYR A N 1
ATOM 652 C CA . TYR A 1 86 ? -4.550 0.657 -11.481 1.00 95.69 86 TYR A CA 1
ATOM 653 C C . TYR A 1 86 ? -3.085 0.481 -11.070 1.00 95.69 86 TYR A C 1
ATOM 655 O O . TYR A 1 86 ? -2.185 0.924 -11.783 1.00 95.69 86 TYR A O 1
ATOM 663 N N . ALA A 1 87 ? -2.813 -0.212 -9.961 1.00 93.38 87 ALA A N 1
ATOM 664 C CA . ALA A 1 87 ? -1.440 -0.493 -9.543 1.00 93.38 87 ALA A CA 1
ATOM 665 C C . ALA A 1 87 ? -0.675 -1.321 -10.587 1.00 93.38 87 ALA A C 1
ATOM 667 O O . ALA A 1 87 ? 0.458 -0.981 -10.921 1.00 93.38 87 ALA A O 1
ATOM 668 N N . ARG A 1 88 ? -1.304 -2.357 -11.159 1.00 97.06 88 ARG A N 1
ATOM 669 C CA . ARG A 1 88 ? -0.702 -3.163 -12.237 1.00 97.06 88 ARG A CA 1
ATOM 670 C C . ARG A 1 88 ? -0.388 -2.322 -13.466 1.00 97.06 88 ARG A C 1
ATOM 672 O O . ARG A 1 88 ? 0.700 -2.442 -14.021 1.00 97.06 88 ARG A O 1
ATOM 679 N N . PHE A 1 89 ? -1.314 -1.456 -13.864 1.00 97.31 89 PHE A N 1
ATOM 680 C CA . PHE A 1 89 ? -1.105 -0.553 -14.990 1.00 97.31 89 PHE A CA 1
ATOM 681 C C . PHE A 1 89 ? 0.092 0.382 -14.758 1.00 97.31 89 PHE A C 1
ATOM 683 O O . PHE A 1 89 ? 0.966 0.495 -15.617 1.00 97.31 89 PHE A O 1
ATOM 690 N N . ASN A 1 90 ? 0.201 0.962 -13.560 1.00 95.81 90 ASN A N 1
ATOM 691 C CA . ASN A 1 90 ? 1.344 1.793 -13.180 1.00 95.81 90 ASN A CA 1
ATOM 692 C C . ASN A 1 90 ? 2.668 1.017 -13.190 1.00 95.81 90 ASN A C 1
ATOM 694 O O . ASN A 1 90 ? 3.685 1.565 -13.612 1.00 95.81 90 ASN A O 1
ATOM 698 N N . CYS A 1 91 ? 2.675 -0.256 -12.778 1.00 96.38 91 CYS A N 1
ATOM 699 C CA . CYS A 1 91 ? 3.865 -1.100 -12.882 1.00 96.38 91 CYS A CA 1
ATOM 700 C C . CYS A 1 91 ? 4.312 -1.276 -14.340 1.00 96.38 91 CYS A C 1
ATOM 702 O O . CYS A 1 91 ? 5.493 -1.103 -14.628 1.00 96.38 91 CYS A O 1
ATOM 704 N N . VAL A 1 92 ? 3.383 -1.560 -15.261 1.00 97.94 92 VAL A N 1
ATOM 705 C CA . VAL A 1 92 ? 3.696 -1.731 -16.692 1.00 97.94 92 VAL A CA 1
ATOM 706 C C . VAL A 1 92 ? 4.282 -0.449 -17.282 1.00 97.94 92 VAL A C 1
ATOM 708 O O . VAL A 1 92 ? 5.335 -0.489 -17.919 1.00 97.94 92 VAL A O 1
ATOM 711 N N . ILE A 1 93 ? 3.645 0.697 -17.025 1.00 97.94 93 ILE A N 1
ATOM 712 C CA . ILE A 1 93 ? 4.144 1.997 -17.492 1.00 97.94 93 ILE A CA 1
ATOM 713 C C . ILE A 1 93 ? 5.523 2.294 -16.900 1.00 97.94 93 ILE A C 1
ATOM 715 O O . ILE A 1 93 ? 6.426 2.695 -17.633 1.00 97.94 93 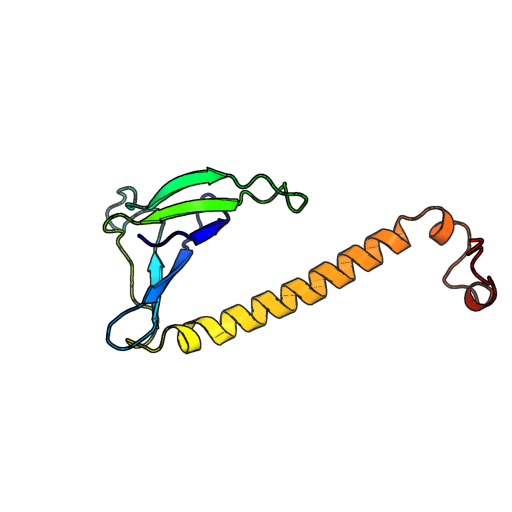ILE A O 1
ATOM 719 N N . GLY A 1 94 ? 5.703 2.081 -15.594 1.00 96.06 94 GLY A N 1
ATOM 720 C CA . GLY A 1 94 ? 6.970 2.323 -14.909 1.00 96.06 94 GLY A CA 1
ATOM 721 C C . GLY A 1 94 ? 8.114 1.495 -15.495 1.00 96.06 94 GLY A C 1
ATOM 722 O O . GLY A 1 94 ? 9.179 2.038 -15.785 1.00 96.06 94 GLY A O 1
ATOM 723 N N . SER A 1 95 ? 7.885 0.205 -15.750 1.00 96.25 95 SER A N 1
ATOM 724 C CA . SER A 1 95 ? 8.874 -0.671 -16.388 1.00 96.25 95 SER A CA 1
ATOM 725 C C . SER A 1 95 ? 9.222 -0.223 -17.809 1.00 96.25 95 SER A C 1
ATOM 727 O O . SER A 1 95 ? 10.402 -0.157 -18.151 1.00 96.25 95 SER A O 1
ATOM 729 N N . ALA A 1 96 ? 8.225 0.137 -18.624 1.00 96.81 96 ALA A N 1
ATOM 730 C CA . ALA A 1 96 ? 8.458 0.624 -19.984 1.00 96.81 96 ALA A CA 1
ATOM 731 C C . ALA A 1 96 ? 9.231 1.955 -19.998 1.00 96.81 96 ALA A C 1
ATOM 733 O O . ALA A 1 96 ? 10.141 2.140 -20.807 1.00 96.81 96 ALA A O 1
ATOM 734 N N . ALA A 1 97 ? 8.909 2.868 -19.077 1.00 96.19 97 ALA A N 1
ATOM 735 C CA . ALA A 1 97 ? 9.603 4.142 -18.933 1.00 96.19 97 ALA A CA 1
ATOM 736 C C . ALA A 1 97 ? 11.078 3.950 -18.548 1.00 96.19 97 ALA A C 1
ATOM 738 O O . ALA A 1 97 ? 11.945 4.581 -19.151 1.00 96.19 97 ALA A O 1
ATOM 739 N N . LEU A 1 98 ? 11.369 3.047 -17.604 1.00 94.38 98 LEU A N 1
ATOM 740 C CA . LEU A 1 98 ? 12.741 2.716 -17.212 1.00 94.38 98 LEU A CA 1
ATOM 741 C C . LEU A 1 98 ? 13.527 2.085 -18.368 1.00 94.38 98 LEU A C 1
ATOM 743 O O . LEU A 1 98 ? 14.646 2.511 -18.638 1.00 94.38 98 LEU A O 1
ATOM 747 N N . ALA A 1 99 ? 12.938 1.134 -19.100 1.00 92.81 99 ALA A N 1
ATOM 748 C CA . ALA A 1 99 ? 13.584 0.527 -20.266 1.00 92.81 99 ALA A CA 1
ATOM 749 C C . ALA A 1 99 ? 13.913 1.572 -21.345 1.00 92.81 99 ALA A C 1
ATOM 751 O O . ALA A 1 99 ? 15.031 1.615 -21.858 1.00 92.81 99 ALA A O 1
ATOM 752 N N . ARG A 1 100 ? 12.968 2.476 -21.635 1.00 91.44 100 ARG A N 1
ATOM 753 C CA . ARG A 1 100 ? 13.198 3.596 -22.555 1.00 91.44 100 ARG A CA 1
ATOM 754 C C . ARG A 1 100 ? 14.320 4.504 -22.065 1.00 91.44 100 ARG A C 1
ATOM 756 O O . ARG A 1 100 ? 15.151 4.913 -22.866 1.00 91.44 100 ARG A O 1
ATOM 763 N N . GLN A 1 101 ? 14.344 4.834 -20.776 1.00 91.31 101 GLN A N 1
ATOM 764 C CA . GLN A 1 101 ? 15.376 5.695 -20.207 1.00 91.31 101 GLN A CA 1
ATOM 765 C C . GLN A 1 101 ? 16.772 5.085 -20.366 1.00 91.31 101 GLN A C 1
ATOM 767 O O . GLN A 1 101 ? 17.691 5.808 -20.732 1.00 91.31 101 GLN A O 1
ATOM 772 N N . VAL A 1 102 ? 16.922 3.774 -20.149 1.00 90.12 102 VAL A N 1
ATOM 773 C CA . VAL A 1 102 ? 18.202 3.073 -20.336 1.00 90.12 102 VAL A CA 1
ATOM 774 C C . VAL A 1 102 ? 18.698 3.216 -21.774 1.00 90.12 102 VAL A C 1
ATOM 776 O O . VAL A 1 102 ? 19.816 3.673 -21.977 1.00 90.12 102 VAL A O 1
ATOM 779 N N . VAL A 1 103 ? 17.856 2.918 -22.768 1.00 85.38 103 VAL A N 1
ATOM 780 C CA . VAL A 1 103 ? 18.237 3.036 -24.189 1.00 85.38 103 VAL A CA 1
ATOM 781 C C . VAL A 1 103 ? 18.540 4.485 -24.573 1.00 85.38 103 VAL A C 1
ATOM 783 O O . VAL A 1 103 ? 19.485 4.755 -25.302 1.00 85.38 103 VAL A O 1
ATOM 786 N N . MET A 1 104 ? 17.754 5.439 -24.069 1.00 83.12 104 MET A N 1
ATOM 787 C CA . MET A 1 104 ? 17.936 6.856 -24.390 1.00 83.12 104 MET A CA 1
ATOM 788 C C . MET A 1 104 ? 19.187 7.456 -23.754 1.00 83.12 104 MET A C 1
ATOM 790 O O . MET A 1 104 ? 19.666 8.459 -24.266 1.00 83.12 104 MET A O 1
ATOM 794 N N . LEU A 1 105 ? 19.674 6.912 -22.635 1.00 82.00 105 LEU A N 1
ATOM 795 C CA . LEU A 1 105 ? 20.853 7.411 -21.921 1.00 82.00 105 LEU A CA 1
ATOM 796 C C . LEU A 1 105 ? 22.131 6.631 -22.233 1.00 82.00 105 LEU A C 1
ATOM 798 O O . LEU A 1 105 ? 23.205 7.116 -21.886 1.00 82.00 105 LEU A O 1
ATOM 802 N N . ASP A 1 106 ? 22.040 5.455 -22.855 1.00 78.19 106 ASP A N 1
ATOM 803 C CA . ASP A 1 106 ? 23.218 4.671 -23.215 1.00 78.19 106 ASP A CA 1
ATOM 804 C C . ASP A 1 106 ? 24.028 5.382 -24.320 1.00 78.19 106 ASP A C 1
ATOM 806 O O . ASP A 1 106 ? 23.525 5.574 -25.432 1.00 78.19 106 ASP A O 1
ATOM 810 N N . PRO A 1 107 ? 25.290 5.774 -24.061 1.00 70.81 107 PRO A N 1
ATOM 811 C CA . PRO A 1 107 ? 26.108 6.479 -25.042 1.00 70.81 107 PRO A CA 1
ATOM 812 C C . PRO A 1 107 ? 26.331 5.682 -26.330 1.00 70.81 107 PRO A C 1
ATOM 814 O O . PRO A 1 107 ? 26.443 6.287 -27.397 1.00 70.81 107 PRO A O 1
ATOM 817 N N . HIS A 1 108 ? 26.370 4.345 -26.261 1.00 68.38 108 HIS A N 1
ATOM 818 C CA . HIS A 1 108 ? 26.480 3.484 -27.443 1.00 68.38 108 HIS A CA 1
ATOM 819 C C . HIS A 1 108 ? 25.230 3.608 -28.329 1.00 68.38 108 HIS A C 1
ATOM 821 O O . HIS A 1 108 ? 25.341 3.894 -29.520 1.00 68.38 108 HIS A O 1
ATOM 827 N N . CYS A 1 109 ? 24.047 3.529 -27.719 1.00 56.47 109 CYS A N 1
ATOM 828 C CA . CYS A 1 109 ? 22.748 3.780 -28.348 1.00 56.47 109 CYS A CA 1
ATOM 829 C C . CYS A 1 109 ? 22.562 5.216 -28.889 1.00 56.47 109 CYS A C 1
ATOM 831 O O . CYS A 1 109 ? 21.785 5.433 -29.818 1.00 56.47 109 CYS A O 1
ATOM 833 N N . GLN A 1 110 ? 23.232 6.212 -28.301 1.00 61.31 110 GLN A N 1
ATOM 834 C CA . GLN A 1 110 ? 23.169 7.612 -28.745 1.00 61.31 110 GLN A CA 1
ATOM 835 C C . GLN A 1 110 ? 24.119 7.921 -29.911 1.00 61.31 110 GLN A C 1
ATOM 837 O O . GLN A 1 110 ? 23.801 8.758 -30.755 1.00 61.31 110 GLN A O 1
ATOM 842 N N . THR A 1 111 ? 25.294 7.284 -29.947 1.00 60.59 111 THR A N 1
ATOM 843 C CA . THR A 1 111 ? 26.326 7.523 -30.973 1.00 60.59 111 THR A CA 1
ATOM 844 C C . THR A 1 111 ? 26.131 6.666 -32.220 1.00 60.59 111 THR A C 1
ATOM 846 O O . THR A 1 111 ? 26.330 7.159 -33.330 1.00 60.59 111 THR A O 1
ATOM 849 N N . MET A 1 112 ? 25.681 5.418 -32.073 1.00 55.16 112 MET A N 1
ATOM 850 C CA . MET A 1 112 ? 25.123 4.639 -33.177 1.00 55.16 112 MET A CA 1
ATOM 851 C C . MET A 1 112 ? 23.658 5.034 -33.316 1.00 55.16 112 MET A C 1
ATOM 853 O O . MET A 1 112 ? 22.855 4.663 -32.474 1.00 55.16 112 MET A O 1
ATOM 857 N N . GLY A 1 113 ? 23.294 5.822 -34.328 1.00 52.81 113 GLY A N 1
ATOM 858 C CA . GLY A 1 113 ? 21.917 6.286 -34.513 1.00 52.81 113 GLY A CA 1
ATOM 859 C C . GLY A 1 113 ? 20.907 5.134 -34.607 1.00 52.81 113 GLY A C 1
ATOM 860 O O . GLY A 1 113 ? 20.601 4.677 -35.704 1.00 52.81 113 GLY A O 1
ATOM 861 N N . LEU A 1 114 ? 20.335 4.714 -33.471 1.00 50.62 114 LEU A N 1
ATOM 862 C CA . LEU A 1 114 ? 19.360 3.615 -33.344 1.00 50.62 114 LEU A CA 1
ATOM 863 C C . LEU A 1 114 ? 18.026 3.850 -34.055 1.00 50.62 114 LEU A C 1
ATOM 865 O O . LEU A 1 114 ? 17.187 2.955 -34.116 1.00 50.62 114 LEU A O 1
ATOM 869 N N . TYR A 1 115 ? 17.840 5.037 -34.623 1.00 51.06 115 TYR A N 1
ATOM 870 C CA . TYR A 1 115 ? 16.700 5.381 -35.469 1.00 51.06 115 TYR A CA 1
ATOM 871 C C . TYR A 1 115 ? 17.057 5.430 -36.968 1.00 51.06 115 TYR A C 1
ATOM 873 O O . TYR A 1 115 ? 16.237 5.869 -37.771 1.00 51.06 115 TYR A O 1
ATOM 881 N N . GLY A 1 116 ? 18.262 4.994 -37.355 1.00 51.03 116 GLY A N 1
ATOM 882 C CA . GLY A 1 116 ? 18.683 4.799 -38.746 1.00 51.03 116 GLY A CA 1
ATOM 883 C C . GLY A 1 116 ? 18.535 3.338 -39.208 1.00 51.03 116 GLY A C 1
ATOM 884 O O . GLY A 1 116 ? 18.570 2.425 -38.378 1.00 51.03 116 GLY A O 1
ATOM 885 N N . PRO A 1 117 ? 18.393 3.082 -40.523 1.00 50.97 117 PRO A N 1
ATOM 886 C CA . PRO A 1 117 ? 18.197 1.733 -41.074 1.00 50.97 117 PRO A CA 1
ATOM 887 C C . PRO A 1 117 ? 19.367 0.764 -40.800 1.00 50.97 117 PRO A C 1
ATOM 889 O O . PRO A 1 117 ? 19.179 -0.448 -40.866 1.00 50.97 117 PRO A O 1
ATOM 892 N N . GLU A 1 118 ? 20.540 1.281 -40.422 1.00 49.44 118 GLU A N 1
ATOM 893 C CA . GLU A 1 118 ? 21.789 0.533 -40.186 1.00 49.44 118 GLU A CA 1
ATOM 894 C C . GLU A 1 118 ? 21.830 -0.258 -38.855 1.00 49.44 118 GLU A C 1
ATOM 896 O O . GLU A 1 118 ? 22.740 -1.058 -38.623 1.00 49.44 118 GLU A O 1
ATOM 901 N N . CYS A 1 119 ? 20.889 -0.025 -37.932 1.00 47.62 119 CYS A N 1
ATOM 902 C CA . CYS A 1 119 ? 20.992 -0.555 -36.565 1.00 47.62 119 CYS A CA 1
ATOM 903 C C . CYS A 1 119 ? 20.515 -2.001 -36.390 1.00 47.62 119 CYS A C 1
ATOM 905 O O . CYS A 1 119 ? 20.930 -2.670 -35.447 1.00 47.62 119 CYS A O 1
ATOM 907 N N . TRP A 1 120 ? 19.712 -2.523 -37.318 1.00 48.81 120 TRP A N 1
ATOM 908 C CA . TRP A 1 120 ? 19.298 -3.933 -37.306 1.00 48.81 120 TRP A CA 1
ATOM 909 C C . TRP A 1 120 ? 20.368 -4.875 -37.875 1.00 48.81 120 TRP A C 1
ATOM 911 O O . TRP A 1 120 ? 20.260 -6.089 -37.726 1.00 48.81 120 TRP A O 1
ATOM 921 N N . THR A 1 121 ? 21.396 -4.326 -38.530 1.00 50.09 121 THR A N 1
ATOM 922 C CA . THR A 1 121 ? 22.473 -5.088 -39.179 1.00 50.09 121 THR A CA 1
ATOM 923 C C . THR A 1 121 ? 23.708 -5.300 -38.309 1.00 50.09 121 THR A C 1
ATOM 925 O O . THR A 1 121 ? 24.582 -6.076 -38.693 1.00 50.09 121 THR A O 1
ATOM 928 N N . TYR A 1 122 ? 23.796 -4.673 -37.132 1.00 49.16 122 TYR A N 1
ATOM 929 C CA . TYR A 1 122 ? 24.869 -4.977 -36.187 1.00 49.16 122 TYR A CA 1
ATOM 930 C C . TYR A 1 122 ? 24.538 -6.261 -35.422 1.00 49.16 122 TYR A C 1
ATOM 932 O O . TYR A 1 122 ? 23.866 -6.258 -34.392 1.00 49.16 122 TYR A O 1
ATOM 940 N N . THR A 1 123 ? 25.022 -7.383 -35.952 1.00 48.78 123 THR A N 1
ATOM 941 C CA . THR A 1 123 ? 25.172 -8.637 -35.214 1.00 48.78 123 THR A CA 1
ATOM 942 C C . THR A 1 123 ? 25.887 -8.326 -33.899 1.00 48.78 123 THR A C 1
ATOM 944 O O . THR A 1 123 ? 27.001 -7.801 -33.903 1.00 48.78 123 THR A O 1
ATOM 947 N N . LEU A 1 124 ? 25.225 -8.596 -32.776 1.00 49.56 124 LEU A N 1
ATOM 948 C CA . LEU A 1 124 ? 25.777 -8.406 -31.437 1.00 49.56 124 LEU A CA 1
ATOM 949 C C . LEU A 1 124 ? 27.179 -9.042 -31.345 1.00 49.56 124 LEU A C 1
ATOM 951 O O . LEU A 1 124 ? 27.328 -10.192 -31.772 1.00 49.56 124 LEU A O 1
ATOM 955 N N . PRO A 1 125 ? 28.187 -8.398 -30.727 1.00 45.06 125 PRO A N 1
ATOM 956 C CA . PRO A 1 125 ? 29.382 -9.103 -30.294 1.00 45.06 125 PRO A CA 1
ATOM 957 C C . PRO A 1 125 ? 29.031 -9.889 -29.022 1.00 45.06 125 PRO A C 1
ATOM 959 O O . PRO A 1 125 ? 29.473 -9.557 -27.927 1.00 45.06 125 PRO A O 1
ATOM 962 N N . ILE A 1 126 ? 28.189 -10.921 -29.144 1.00 41.22 126 ILE A N 1
ATOM 963 C CA . ILE A 1 126 ? 28.124 -11.982 -28.134 1.00 41.22 126 ILE A CA 1
ATOM 964 C C . ILE A 1 126 ? 29.234 -12.963 -28.500 1.00 41.22 126 ILE A C 1
ATOM 966 O O . ILE A 1 126 ? 29.004 -13.984 -29.143 1.00 41.22 126 ILE A O 1
ATOM 970 N N . SER A 1 127 ? 30.457 -12.609 -28.123 1.00 33.34 127 SER A N 1
ATOM 971 C CA . SER A 1 127 ? 31.535 -13.580 -27.990 1.00 33.34 127 SER A CA 1
ATOM 972 C C . SER A 1 127 ? 31.416 -14.180 -26.589 1.00 33.34 127 SER A C 1
ATOM 974 O O . SER A 1 127 ? 31.735 -13.509 -25.606 1.00 33.34 127 SER A O 1
ATOM 976 N N . CYS A 1 128 ? 30.888 -15.404 -26.501 1.00 34.28 128 CYS A N 1
ATOM 977 C CA . CYS A 1 128 ? 31.268 -16.328 -25.430 1.00 34.28 128 CYS A CA 1
ATOM 978 C C . CYS A 1 128 ? 32.705 -16.805 -25.654 1.00 34.28 128 CYS A C 1
ATOM 980 O O . CYS A 1 128 ? 33.105 -16.915 -26.837 1.00 34.28 128 CYS A O 1
#

Sequence (128 aa):
MTQAAIPLSKREPVLWAQQRDDGPACFYVPRWRPDGSRNAVAMQRLKDKVGNCSNASSEVESHDAWGVLIGDPGRGIPAIIEMATYARFNCVIGSAALARQVVMLDPHCQTMGLYGPECWTYTLPISC

pLDDT: mean 80.26, std 17.33, range [33.34, 97.94]

InterPro domains:
  IPR009100 Acyl-CoA dehydrogenase/oxidase, N-terminal and middle domain superfamily [SSF56645] (15-81)
  IPR052904 Acyl-CoA dehydrogenase-like protein [PTHR42707] (5-104)

Organism: Chromobacterium violaceum (strain ATCC 12472 / DSM 30191 / JCM 1249 / CCUG 213 / NBRC 12614 / NCIMB 9131 / NCTC 9757 / MK) (NCBI:txid243365)

Radius of gyration: 22.36 Å; chains: 1; bounding box: 51×30×60 Å

Secondary structure (DSSP, 8-state):
---EEEE--SS--EEEEEEETTEEEEEEE-SB-TTSSBPSEEEEEEPP-SS-TTS-EEEEEESS---EEESSTT-HHHHHHHHHHHHHHHHHHHHHHHHHHHHHH-HHHHHTTTTSGGGGS-------

Foldseek 3Di:
DDKDWDWDDPWDWDWDWDADPLAIWIWTAGQADPVRHGFQKAWDDWDDDPDPVVTTITIIDHDPGDTDTQDDPNCHCVSCVVVVVVVVVVVVVVVVVVVVVCLVPPVVSVVPVPVDPCNVVPDDPPDD